Protein AF-A0A959CEX3-F1 (afdb_monomer_lite)

Radius of gyration: 16.85 Å; chains: 1; bounding box: 43×27×40 Å

pLDDT: mean 96.67, std 5.14, range [59.69, 98.69]

Secondary structure (DSSP, 8-state):
-EEE-TTT--EEEE--HHHHHHHHSHHHHHHHHHHHSTT-HHHHHHHHHHHHHHHHTTT-GGG-

Foldseek 3Di:
DFDADPPPRHTDDDDDPVVCCCCPPPVSVVVVVCCPDPPNPVVVVVVVVVVVVCVVCPPVPVVD

Sequence (64 aa):
FEGRDRATGELRWTGTRADLIFGSNSELRALAEVYGCTDAREKFVKDFVAAWNKVMNLDRFDLD

Structure (mmCIF, N/CA/C/O backbone):
data_AF-A0A959CEX3-F1
#
_entry.id   AF-A0A959CEX3-F1
#
loop_
_atom_site.group_PDB
_atom_site.id
_atom_site.type_symbol
_atom_site.label_atom_id
_atom_site.label_alt_id
_atom_site.label_comp_id
_atom_site.label_asym_id
_atom_site.label_entity_id
_atom_site.label_seq_id
_atom_site.pdbx_PDB_ins_code
_atom_site.Cartn_x
_atom_site.Cartn_y
_atom_site.Cartn_z
_atom_site.occupancy
_atom_site.B_iso_or_equiv
_atom_site.auth_seq_id
_atom_site.auth_comp_id
_atom_site.auth_asym_id
_atom_site.auth_atom_id
_atom_site.pdbx_PDB_model_num
ATOM 1 N N . PHE A 1 1 ? -8.236 -11.560 8.396 1.00 94.12 1 PHE A N 1
ATOM 2 C CA . PHE A 1 1 ? -8.634 -10.446 9.278 1.00 94.12 1 PHE A CA 1
ATOM 3 C C . PHE A 1 1 ? -9.883 -9.807 8.714 1.00 94.12 1 PHE A C 1
ATOM 5 O O . PHE A 1 1 ? -10.029 -9.768 7.497 1.00 94.12 1 PHE A O 1
ATOM 12 N N . GLU A 1 2 ? -10.761 -9.321 9.581 1.00 97.44 2 GLU A N 1
ATOM 13 C CA . GLU A 1 2 ? -12.021 -8.684 9.201 1.00 97.44 2 GLU A CA 1
ATOM 14 C C . GLU A 1 2 ? -11.971 -7.198 9.559 1.00 97.44 2 GLU A C 1
ATOM 16 O O . GLU A 1 2 ? -11.768 -6.836 10.717 1.00 97.44 2 GLU A O 1
ATOM 21 N N . GLY A 1 3 ? -12.138 -6.338 8.559 1.00 96.69 3 GLY A N 1
ATOM 22 C CA . GLY A 1 3 ? -12.344 -4.909 8.730 1.00 96.69 3 GLY A CA 1
ATOM 23 C C . GLY A 1 3 ? -13.833 -4.638 8.870 1.00 96.69 3 GLY A C 1
ATOM 24 O O . GLY A 1 3 ? -14.585 -4.787 7.906 1.00 96.69 3 GLY A O 1
ATOM 25 N N . ARG A 1 4 ? -14.259 -4.250 10.070 1.00 97.69 4 ARG A N 1
ATOM 26 C CA . ARG A 1 4 ? -15.649 -3.895 10.368 1.00 97.69 4 ARG A CA 1
ATOM 27 C C . ARG A 1 4 ? -15.799 -2.387 10.460 1.00 97.69 4 ARG A C 1
ATOM 29 O O . ARG A 1 4 ? -14.887 -1.694 10.916 1.00 97.69 4 ARG A O 1
ATOM 36 N N . ASP A 1 5 ? -16.939 -1.882 10.013 1.00 97.31 5 ASP A N 1
ATOM 37 C CA . ASP A 1 5 ? -17.310 -0.497 10.249 1.00 97.31 5 ASP A CA 1
ATOM 38 C C . ASP A 1 5 ? -17.364 -0.227 11.760 1.00 97.31 5 ASP A C 1
ATOM 40 O O . ASP A 1 5 ? -17.944 -1.001 12.523 1.00 97.31 5 ASP A O 1
ATOM 44 N N . ARG A 1 6 ? -16.730 0.861 12.211 1.00 96.38 6 ARG A N 1
ATOM 45 C CA . ARG A 1 6 ? -16.560 1.120 13.649 1.00 96.38 6 ARG A CA 1
ATOM 46 C C . ARG A 1 6 ? -17.876 1.494 14.340 1.00 96.38 6 ARG A C 1
ATOM 48 O O . ARG A 1 6 ? -17.997 1.259 15.537 1.00 96.38 6 ARG A O 1
ATOM 55 N N . ALA A 1 7 ? -18.828 2.087 13.621 1.00 97.69 7 ALA A N 1
ATOM 56 C CA . ALA A 1 7 ? -20.088 2.54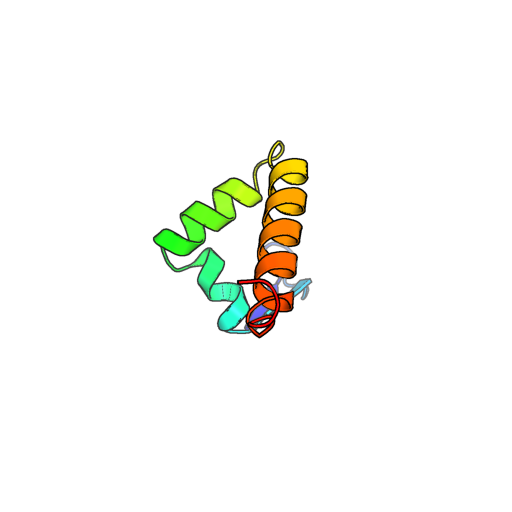7 14.198 1.00 97.69 7 ALA A CA 1
ATOM 57 C C . ALA A 1 7 ? -21.146 1.436 14.225 1.00 97.69 7 ALA A C 1
ATOM 59 O O . ALA A 1 7 ? -21.897 1.325 15.189 1.00 97.69 7 ALA A O 1
ATOM 60 N N . THR A 1 8 ? -21.196 0.616 13.176 1.00 97.38 8 THR A N 1
ATOM 61 C CA . THR A 1 8 ? -22.262 -0.378 12.969 1.00 97.38 8 THR A CA 1
ATOM 62 C C . THR A 1 8 ? -21.831 -1.816 13.261 1.00 97.38 8 THR A C 1
ATOM 64 O O . THR A 1 8 ? -22.680 -2.676 13.477 1.00 97.38 8 THR A O 1
ATOM 67 N N . GLY A 1 9 ? -20.526 -2.110 13.263 1.00 96.62 9 GLY A N 1
ATOM 68 C CA . GLY A 1 9 ? -19.998 -3.474 13.388 1.00 96.62 9 GLY A CA 1
ATOM 69 C C . GLY A 1 9 ? -20.157 -4.328 12.124 1.00 96.62 9 GLY A C 1
ATOM 70 O O . GLY A 1 9 ? -19.733 -5.493 12.104 1.00 96.62 9 GLY A O 1
ATOM 71 N N . GLU A 1 10 ? -20.730 -3.761 11.061 1.00 97.88 10 GLU A N 1
ATOM 72 C CA . GLU A 1 10 ? -20.924 -4.437 9.785 1.00 97.88 10 GLU A CA 1
ATOM 73 C C . GLU A 1 10 ? -19.573 -4.797 9.159 1.00 97.88 10 GLU A C 1
ATOM 75 O O . GLU A 1 10 ? -18.626 -4.005 9.166 1.00 97.88 10 GLU A O 1
ATOM 80 N N . LEU A 1 11 ? -19.469 -6.012 8.622 1.00 97.62 11 LEU A N 1
ATOM 81 C CA . LEU A 1 11 ? -18.281 -6.448 7.899 1.00 97.62 11 LEU A CA 1
ATOM 82 C C . LEU A 1 11 ? -18.154 -5.653 6.596 1.00 97.62 11 LEU A C 1
ATOM 84 O O . LEU A 1 11 ? -19.014 -5.756 5.730 1.00 97.62 11 LEU A O 1
ATOM 88 N N . ARG A 1 12 ? -17.060 -4.900 6.444 1.00 97.19 12 ARG A N 1
ATOM 89 C CA . ARG A 1 12 ? -16.769 -4.143 5.219 1.00 97.19 12 ARG A CA 1
ATOM 90 C C . ARG A 1 12 ? -15.725 -4.812 4.346 1.00 97.19 12 ARG A C 1
ATOM 92 O O . ARG A 1 12 ? -15.877 -4.841 3.133 1.00 97.19 12 ARG A O 1
ATOM 99 N N . TRP A 1 13 ? -14.665 -5.334 4.957 1.00 97.81 13 TRP A N 1
ATOM 100 C CA . TRP A 1 13 ? -13.501 -5.826 4.225 1.00 97.81 13 TRP A CA 1
ATOM 101 C C . TRP A 1 13 ? -12.928 -7.081 4.868 1.00 97.81 13 TRP A C 1
ATOM 103 O O . TRP A 1 13 ? -12.982 -7.258 6.085 1.00 97.81 13 TRP A O 1
ATOM 113 N N . THR A 1 14 ? -12.293 -7.919 4.060 1.00 98.00 14 THR A N 1
ATOM 114 C CA . THR A 1 14 ? -11.433 -9.005 4.532 1.00 98.00 14 THR A CA 1
ATOM 115 C C . THR A 1 14 ? -10.029 -8.790 3.993 1.00 98.00 14 THR A C 1
ATOM 117 O O . THR A 1 14 ? -9.871 -8.482 2.817 1.00 98.00 14 THR A O 1
ATOM 120 N N . GLY A 1 15 ? -9.017 -8.970 4.836 1.00 97.56 15 GLY A N 1
ATOM 121 C CA . GLY A 1 15 ? -7.612 -8.847 4.447 1.00 97.56 15 GLY A CA 1
ATOM 122 C C . GLY A 1 15 ? -6.741 -9.882 5.144 1.00 97.56 15 GLY A C 1
ATOM 123 O O . GLY A 1 15 ? -7.095 -10.419 6.199 1.00 97.56 15 GLY A O 1
ATOM 124 N N . THR A 1 16 ? -5.595 -10.178 4.557 1.00 98.31 16 THR A N 1
ATOM 125 C CA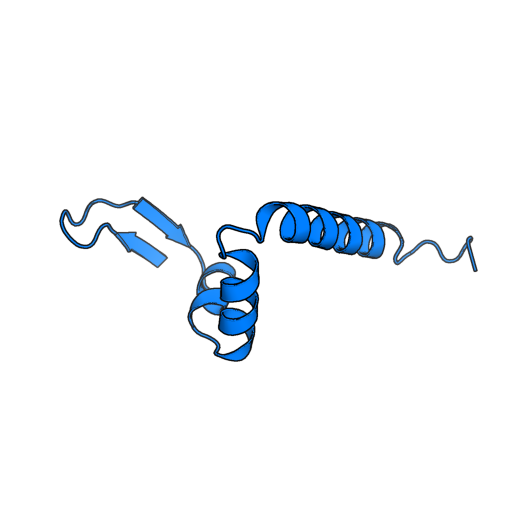 . THR A 1 16 ? -4.555 -11.055 5.098 1.00 98.31 16 THR A CA 1
ATOM 126 C C . THR A 1 16 ? -3.430 -10.229 5.734 1.00 98.31 16 THR A C 1
ATOM 128 O O . THR A 1 16 ? -3.488 -9.002 5.791 1.00 98.31 16 THR A O 1
ATOM 131 N N . ARG A 1 17 ? -2.377 -10.889 6.238 1.00 98.06 17 ARG A N 1
ATOM 132 C CA . ARG A 1 17 ? -1.189 -10.175 6.743 1.00 98.06 17 ARG A CA 1
ATOM 133 C C . ARG A 1 17 ? -0.465 -9.412 5.630 1.00 98.06 17 ARG A C 1
ATOM 135 O O . ARG A 1 17 ? 0.068 -8.345 5.907 1.00 98.06 17 ARG A O 1
ATOM 142 N N . ALA A 1 18 ? -0.470 -9.949 4.407 1.00 97.88 18 ALA A N 1
ATOM 143 C CA . ALA A 1 18 ? 0.185 -9.329 3.258 1.00 97.88 18 ALA A CA 1
ATOM 144 C C . ALA A 1 18 ? -0.467 -7.992 2.871 1.00 97.88 18 ALA A C 1
ATOM 146 O O . ALA A 1 18 ? 0.224 -7.100 2.400 1.00 97.88 18 ALA A O 1
ATOM 147 N N . ASP A 1 19 ? -1.762 -7.824 3.147 1.00 98.06 19 ASP A N 1
ATOM 148 C CA . ASP A 1 19 ? -2.474 -6.567 2.899 1.00 98.06 19 ASP A CA 1
ATOM 149 C C . ASP A 1 19 ? -2.248 -5.570 4.045 1.00 98.06 19 ASP A C 1
ATOM 151 O O . ASP A 1 19 ? -1.908 -4.407 3.837 1.00 98.06 19 ASP A O 1
ATOM 155 N N . LEU A 1 20 ? -2.407 -6.028 5.292 1.00 98.00 20 LEU A N 1
ATOM 156 C CA . LEU A 1 20 ? -2.413 -5.138 6.458 1.00 98.00 20 LEU A CA 1
ATOM 157 C C . LEU A 1 20 ? -1.029 -4.600 6.845 1.00 98.00 20 LEU A C 1
ATOM 159 O O . LEU A 1 20 ? -0.951 -3.606 7.568 1.00 98.00 20 LEU A O 1
ATOM 163 N N . ILE A 1 21 ? 0.059 -5.221 6.375 1.00 98.31 21 ILE A N 1
ATOM 164 C CA . ILE A 1 21 ? 1.427 -4.755 6.647 1.00 98.31 21 ILE A CA 1
ATOM 165 C C . ILE A 1 21 ? 1.667 -3.331 6.117 1.00 98.31 21 ILE A C 1
ATOM 167 O O . ILE A 1 21 ? 2.365 -2.550 6.762 1.00 98.31 21 ILE A O 1
ATOM 171 N N . PHE A 1 22 ? 1.010 -2.954 5.013 1.00 98.31 22 PHE A N 1
ATOM 172 C CA . PHE A 1 22 ? 1.092 -1.611 4.429 1.00 98.31 22 PHE A CA 1
ATOM 173 C C . PHE A 1 22 ? 0.457 -0.522 5.303 1.00 98.31 22 PHE A C 1
ATOM 175 O O . PHE A 1 22 ? 0.723 0.654 5.098 1.00 98.31 22 PHE A O 1
ATOM 182 N N . GLY A 1 23 ? -0.368 -0.889 6.289 1.00 97.38 23 GLY A N 1
ATOM 183 C CA . GLY A 1 23 ? -0.957 0.053 7.243 1.00 97.38 23 GLY A CA 1
ATOM 184 C C . GLY A 1 23 ? -0.281 0.078 8.617 1.00 97.38 23 GLY A C 1
ATOM 185 O O . GLY A 1 23 ? -0.623 0.946 9.426 1.00 97.38 23 GLY A O 1
ATOM 186 N N . SER A 1 24 ? 0.632 -0.863 8.899 1.00 96.19 24 SER A N 1
ATOM 187 C CA . SER A 1 24 ? 1.197 -1.099 10.238 1.00 96.19 24 SER A CA 1
ATOM 188 C C . SER A 1 24 ? 2.715 -0.936 10.326 1.00 96.19 24 SER A C 1
ATOM 190 O O . SER A 1 24 ? 3.206 -0.455 11.346 1.00 96.19 24 SER A O 1
ATOM 192 N N . ASN A 1 25 ? 3.466 -1.300 9.283 1.00 98.31 25 ASN A N 1
ATOM 193 C CA . ASN A 1 25 ? 4.900 -1.029 9.216 1.00 98.31 25 ASN A CA 1
ATOM 194 C C . ASN A 1 25 ? 5.127 0.451 8.863 1.00 98.31 25 ASN A C 1
ATOM 196 O O . ASN A 1 25 ? 4.521 0.951 7.921 1.00 98.31 25 ASN A O 1
ATOM 200 N N . SER A 1 26 ? 5.996 1.149 9.599 1.00 98.12 26 SER A N 1
ATOM 201 C CA . SER A 1 26 ? 6.192 2.599 9.454 1.00 98.12 26 SER A CA 1
ATOM 202 C C . SER A 1 26 ? 6.669 3.025 8.065 1.00 98.12 26 SER A C 1
ATOM 204 O O . SER A 1 26 ? 6.201 4.034 7.547 1.00 98.12 26 SER A O 1
ATOM 206 N N . GLU A 1 27 ? 7.563 2.257 7.443 1.00 98.44 27 GLU A N 1
ATOM 207 C CA . GLU A 1 27 ? 8.107 2.579 6.120 1.00 98.44 27 GLU A CA 1
ATOM 208 C C . GLU A 1 27 ? 7.077 2.302 5.022 1.00 98.44 27 GLU A C 1
ATOM 210 O O . GLU A 1 27 ? 6.817 3.153 4.171 1.00 98.44 27 GLU A O 1
ATOM 215 N N . LEU A 1 28 ? 6.423 1.137 5.073 1.00 98.25 28 LEU A N 1
ATOM 216 C CA . LEU A 1 28 ? 5.385 0.785 4.100 1.00 98.25 28 LEU A CA 1
ATOM 217 C C . LEU A 1 28 ? 4.160 1.695 4.215 1.00 98.25 28 LEU A C 1
ATOM 219 O O . LEU A 1 28 ? 3.559 2.043 3.200 1.00 98.25 28 LEU A O 1
ATOM 223 N N . ARG A 1 29 ? 3.823 2.125 5.433 1.00 98.38 29 ARG A N 1
ATOM 224 C CA . ARG A 1 29 ? 2.745 3.080 5.677 1.00 98.38 29 ARG A CA 1
ATOM 225 C C . ARG A 1 29 ? 3.046 4.445 5.071 1.00 98.38 29 ARG A C 1
ATOM 227 O O . ARG A 1 29 ? 2.156 5.012 4.448 1.00 98.38 29 ARG A O 1
ATOM 234 N N . ALA A 1 30 ? 4.277 4.942 5.186 1.00 98.19 30 ALA A N 1
ATOM 235 C CA . ALA A 1 30 ? 4.661 6.204 4.554 1.00 98.19 30 ALA A CA 1
ATOM 236 C C . ALA A 1 30 ? 4.482 6.149 3.023 1.00 98.19 30 ALA A C 1
ATOM 238 O O . ALA A 1 30 ? 3.977 7.093 2.419 1.00 98.19 30 ALA A O 1
ATOM 239 N N . LEU A 1 31 ? 4.815 5.017 2.390 1.00 98.00 31 LEU A N 1
ATOM 240 C CA . LEU A 1 31 ? 4.561 4.808 0.958 1.00 98.00 31 LEU A CA 1
ATOM 241 C C . LEU A 1 31 ? 3.061 4.722 0.639 1.00 98.00 31 LEU A C 1
ATOM 243 O O . LEU A 1 31 ? 2.605 5.310 -0.341 1.00 98.00 31 LEU A O 1
ATOM 247 N N . ALA A 1 32 ? 2.288 4.009 1.461 1.00 98.19 32 ALA A N 1
ATOM 248 C CA . ALA A 1 32 ? 0.841 3.902 1.293 1.00 98.19 32 ALA A CA 1
ATOM 249 C C . ALA A 1 32 ? 0.146 5.269 1.415 1.00 98.19 32 ALA A C 1
ATOM 251 O O . ALA A 1 32 ? -0.786 5.544 0.665 1.00 98.19 32 ALA A O 1
ATOM 252 N N . GLU A 1 33 ? 0.621 6.143 2.306 1.00 98.12 33 GLU A N 1
ATOM 253 C CA . GLU A 1 33 ? 0.115 7.510 2.465 1.00 98.12 33 GLU A CA 1
ATOM 254 C C . GLU A 1 33 ? 0.372 8.356 1.210 1.00 98.12 33 GLU A C 1
ATOM 256 O O . GLU A 1 33 ? -0.548 9.026 0.749 1.00 98.12 33 GLU A O 1
ATOM 261 N N . VAL A 1 34 ? 1.551 8.244 0.579 1.00 98.12 34 VAL A N 1
ATOM 262 C CA . VAL A 1 34 ? 1.831 8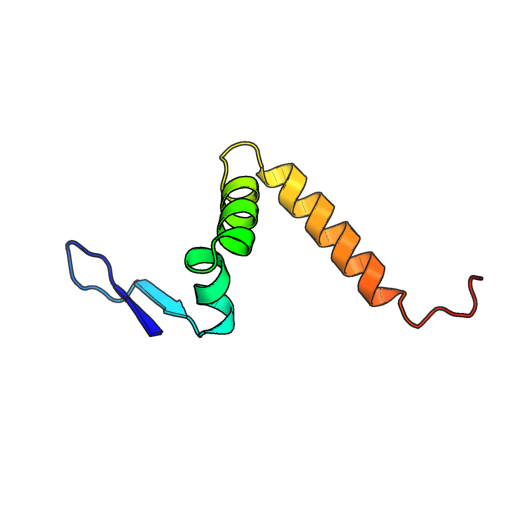.920 -0.704 1.00 98.12 34 VAL A CA 1
ATOM 263 C C . VAL A 1 34 ? 0.833 8.503 -1.783 1.00 98.12 34 VAL A C 1
ATOM 265 O O . VAL A 1 34 ? 0.301 9.363 -2.475 1.00 98.12 34 VAL A O 1
ATOM 268 N N . TYR A 1 35 ? 0.548 7.206 -1.932 1.00 98.25 35 TYR A N 1
ATOM 269 C CA . TYR A 1 35 ? -0.399 6.730 -2.950 1.00 98.25 35 TYR A CA 1
ATOM 270 C C . TYR A 1 35 ? -1.875 6.926 -2.570 1.00 98.25 35 TYR A C 1
ATOM 272 O O . TYR A 1 35 ? -2.733 6.922 -3.451 1.00 98.25 35 TYR A O 1
ATOM 280 N N . GLY A 1 36 ? -2.178 7.100 -1.282 1.00 97.50 36 GLY A N 1
ATOM 281 C CA . GLY A 1 36 ? -3.522 7.364 -0.766 1.00 97.50 36 GLY A CA 1
ATOM 282 C C . GLY A 1 36 ? -3.943 8.837 -0.809 1.00 97.50 36 GLY A C 1
ATOM 283 O O . GLY A 1 36 ? -5.115 9.132 -0.565 1.00 97.50 36 GLY A O 1
ATOM 284 N N . CYS A 1 37 ? -3.022 9.759 -1.110 1.00 97.56 37 CYS A N 1
ATOM 285 C CA . CYS A 1 37 ? -3.321 11.182 -1.276 1.00 97.56 37 CYS A CA 1
ATOM 286 C C . CYS A 1 37 ? -4.250 11.449 -2.473 1.00 97.56 37 CYS A C 1
ATOM 288 O O . CYS A 1 37 ? -4.253 10.731 -3.475 1.00 97.56 37 CYS A O 1
ATOM 290 N N . THR A 1 38 ? -5.046 12.517 -2.386 1.00 97.31 38 THR A N 1
ATOM 291 C CA . THR A 1 38 ? -6.085 12.844 -3.380 1.00 97.31 38 THR A CA 1
ATOM 292 C C . THR A 1 38 ? -5.534 13.177 -4.768 1.00 97.31 38 THR A C 1
ATOM 294 O O . THR A 1 38 ? -6.226 12.977 -5.765 1.00 97.31 38 THR A O 1
ATOM 297 N N . ASP A 1 39 ? -4.294 13.650 -4.851 1.00 96.50 39 ASP A N 1
ATOM 298 C CA . ASP A 1 39 ? -3.572 14.010 -6.074 1.00 96.50 39 ASP A CA 1
ATOM 299 C C . ASP A 1 39 ? -2.688 12.874 -6.624 1.00 96.50 39 ASP A C 1
ATOM 301 O O . ASP A 1 39 ? -2.116 12.990 -7.709 1.00 96.50 39 ASP A O 1
ATOM 305 N N . ALA A 1 40 ? -2.610 11.732 -5.935 1.00 97.94 40 ALA A N 1
ATOM 306 C CA . ALA A 1 40 ? -1.668 10.666 -6.266 1.00 97.94 40 ALA A CA 1
ATOM 307 C C . ALA A 1 40 ? -2.178 9.650 -7.302 1.00 97.94 40 ALA A C 1
ATOM 309 O O . ALA A 1 40 ? -1.433 8.749 -7.692 1.00 97.94 40 ALA A O 1
ATOM 310 N N . ARG A 1 41 ? -3.422 9.776 -7.790 1.00 97.56 41 ARG A N 1
ATOM 311 C CA . ARG A 1 41 ? -4.041 8.781 -8.689 1.00 97.56 41 ARG A CA 1
ATOM 312 C C . ARG A 1 41 ? -3.227 8.534 -9.959 1.00 97.56 41 ARG A C 1
ATOM 314 O O . ARG A 1 41 ? -2.997 7.385 -10.325 1.00 97.56 41 ARG A O 1
ATOM 321 N N . GLU A 1 42 ? -2.814 9.595 -10.650 1.00 98.12 42 GLU A N 1
ATOM 322 C CA . GLU A 1 42 ? -2.051 9.457 -11.897 1.00 98.12 42 GLU A CA 1
ATOM 323 C C . GLU A 1 42 ? -0.663 8.861 -11.635 1.00 98.12 42 GLU A C 1
ATOM 325 O O . GLU A 1 42 ? -0.217 7.979 -12.370 1.00 98.12 42 GLU A O 1
ATOM 330 N N . LYS A 1 43 ? -0.011 9.293 -10.548 1.00 97.94 43 LYS A N 1
ATOM 331 C CA . LYS A 1 43 ? 1.273 8.747 -10.102 1.00 97.94 43 LYS A CA 1
ATOM 332 C C . LYS A 1 43 ? 1.171 7.249 -9.816 1.00 97.94 43 LYS A C 1
ATOM 334 O O . LYS A 1 43 ? 1.974 6.488 -10.342 1.00 97.94 43 LYS A O 1
ATOM 339 N N . PHE A 1 44 ? 0.161 6.823 -9.057 1.00 98.38 44 PHE A N 1
ATOM 340 C CA . PHE A 1 44 ? -0.064 5.414 -8.738 1.00 98.38 44 PHE A CA 1
ATOM 341 C C . PHE A 1 44 ? -0.179 4.556 -1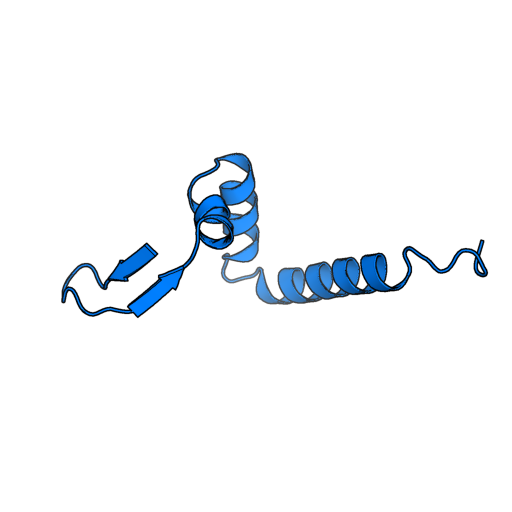0.002 1.00 98.38 44 PHE A C 1
ATOM 343 O O . PHE A 1 44 ? 0.491 3.533 -10.113 1.00 98.38 44 PHE A O 1
ATOM 350 N N . VAL A 1 45 ? -0.977 4.992 -10.983 1.00 98.44 45 VAL A N 1
ATOM 351 C CA . VAL A 1 45 ? -1.149 4.248 -12.241 1.00 98.44 45 VAL A CA 1
ATOM 352 C C . VAL A 1 45 ? 0.169 4.146 -13.010 1.00 98.44 45 VAL A C 1
ATOM 354 O O . VAL A 1 45 ? 0.529 3.056 -13.452 1.00 98.44 45 VAL A O 1
ATOM 357 N N . LYS A 1 46 ? 0.908 5.253 -13.157 1.00 98.69 46 LYS A N 1
ATOM 358 C CA . LYS A 1 46 ? 2.194 5.259 -13.874 1.00 98.69 46 LYS A CA 1
ATOM 359 C C . LYS A 1 46 ? 3.228 4.360 -13.200 1.00 98.69 46 LYS A C 1
ATOM 361 O O . LYS A 1 46 ? 3.858 3.551 -13.879 1.00 98.69 46 LYS A O 1
ATOM 366 N N . ASP A 1 47 ? 3.363 4.463 -11.882 1.00 98.62 47 ASP A N 1
ATOM 367 C CA . ASP A 1 47 ? 4.333 3.680 -11.116 1.00 98.62 47 ASP A CA 1
ATOM 368 C C . ASP A 1 47 ? 3.982 2.187 -11.136 1.00 98.62 47 ASP A C 1
ATOM 370 O O . ASP A 1 47 ? 4.864 1.344 -11.308 1.00 98.62 47 ASP A O 1
ATOM 374 N N . PHE A 1 48 ? 2.691 1.852 -11.048 1.00 98.50 48 PHE A N 1
ATOM 375 C CA . PHE A 1 48 ? 2.219 0.475 -11.174 1.00 98.50 48 PHE A CA 1
ATOM 376 C C . PHE A 1 48 ? 2.545 -0.113 -12.553 1.00 98.50 48 PHE A C 1
ATOM 378 O O . PHE A 1 48 ? 3.096 -1.210 -12.637 1.00 98.50 48 PHE A O 1
ATOM 385 N N . VAL A 1 49 ? 2.258 0.617 -13.637 1.00 98.62 49 VAL A N 1
ATOM 386 C CA . VAL A 1 49 ? 2.556 0.166 -15.008 1.00 98.62 49 VAL A CA 1
ATOM 387 C C . VAL A 1 49 ? 4.060 -0.004 -15.220 1.00 98.62 49 VAL A C 1
ATOM 389 O O . VAL A 1 49 ? 4.483 -0.999 -15.806 1.00 98.62 49 VAL A O 1
ATOM 392 N N . ALA A 1 50 ? 4.879 0.921 -14.715 1.00 98.69 50 ALA A N 1
ATOM 393 C CA . ALA A 1 50 ? 6.332 0.815 -14.805 1.00 98.69 50 ALA A CA 1
ATOM 394 C C . ALA A 1 50 ? 6.862 -0.421 -14.059 1.00 98.69 50 ALA A C 1
ATOM 396 O O . ALA A 1 50 ? 7.678 -1.167 -14.604 1.00 98.69 50 ALA A O 1
ATOM 397 N N . ALA A 1 51 ? 6.369 -0.676 -12.842 1.00 98.44 51 ALA A N 1
ATOM 398 C CA . ALA A 1 51 ? 6.737 -1.857 -12.065 1.00 98.44 51 ALA A CA 1
ATOM 399 C C . ALA A 1 51 ? 6.291 -3.157 -12.753 1.00 98.44 51 ALA A C 1
ATOM 401 O O . ALA A 1 51 ? 7.076 -4.100 -12.842 1.00 98.44 51 ALA A O 1
ATOM 402 N N . TRP A 1 52 ? 5.071 -3.190 -13.298 1.00 98.44 52 TRP A N 1
ATOM 403 C CA . TRP A 1 52 ? 4.566 -4.324 -14.069 1.00 98.44 52 TRP A CA 1
ATOM 404 C C . TRP A 1 52 ? 5.449 -4.609 -15.284 1.00 98.44 52 TRP A C 1
ATOM 406 O O . TRP A 1 52 ? 5.952 -5.719 -15.435 1.00 98.44 52 TRP A O 1
ATOM 416 N N . ASN A 1 53 ? 5.709 -3.592 -16.112 1.00 98.12 53 ASN A N 1
ATOM 417 C CA . ASN A 1 53 ? 6.556 -3.727 -17.294 1.00 98.12 53 ASN A CA 1
ATOM 418 C C . ASN A 1 53 ? 7.976 -4.191 -16.940 1.00 98.12 53 ASN A C 1
ATOM 420 O O . ASN A 1 53 ? 8.548 -5.006 -17.658 1.00 98.12 53 ASN A O 1
ATOM 424 N N . LYS A 1 54 ? 8.537 -3.712 -15.822 1.00 97.94 54 LYS A N 1
ATOM 425 C CA . LYS A 1 54 ? 9.835 -4.182 -15.329 1.00 97.94 54 LYS A CA 1
ATOM 426 C C . LYS A 1 54 ? 9.807 -5.685 -15.062 1.00 97.94 54 LYS A C 1
ATOM 428 O O . LYS A 1 54 ? 10.675 -6.388 -15.560 1.00 97.94 54 LYS A O 1
ATOM 433 N N . VAL A 1 55 ? 8.820 -6.173 -14.306 1.00 97.94 55 VAL A N 1
ATOM 434 C CA . VAL A 1 55 ? 8.710 -7.602 -13.962 1.00 97.94 55 VAL A CA 1
ATOM 435 C C . VAL A 1 55 ? 8.507 -8.464 -15.208 1.00 97.94 55 VAL A C 1
ATOM 437 O O . VAL A 1 55 ? 9.128 -9.515 -15.316 1.00 97.94 55 VAL A O 1
ATOM 440 N N . MET A 1 56 ? 7.702 -8.002 -16.169 1.00 97.69 56 MET A N 1
ATOM 441 C CA . MET A 1 56 ? 7.431 -8.730 -17.418 1.00 97.69 56 MET A CA 1
ATOM 442 C C . MET A 1 56 ? 8.641 -8.867 -18.351 1.00 97.69 56 MET A C 1
ATOM 444 O O . MET A 1 56 ? 8.571 -9.648 -19.291 1.00 97.69 56 MET A O 1
ATOM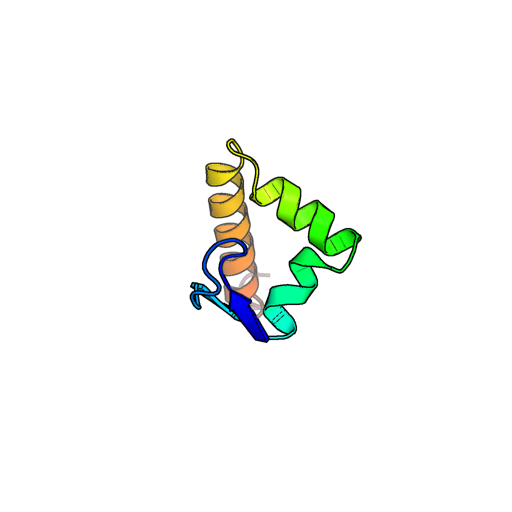 448 N N . ASN A 1 57 ? 9.722 -8.117 -18.124 1.00 96.81 57 ASN A N 1
ATOM 449 C CA . ASN A 1 57 ? 10.936 -8.188 -18.938 1.00 96.81 57 ASN A CA 1
ATOM 450 C C . ASN A 1 57 ? 12.155 -8.714 -18.157 1.00 96.81 57 ASN A C 1
ATOM 452 O O . ASN A 1 57 ? 13.270 -8.624 -18.659 1.00 96.81 57 ASN A O 1
ATOM 456 N N . LEU A 1 58 ? 11.983 -9.250 -16.939 1.00 96.75 58 LEU A N 1
ATOM 457 C CA . LEU A 1 58 ? 13.112 -9.727 -16.120 1.00 96.75 58 LEU A CA 1
ATOM 458 C C . LEU A 1 58 ? 13.860 -10.930 -16.719 1.00 96.75 58 LEU A C 1
ATOM 460 O O . LEU A 1 58 ? 14.976 -11.207 -16.291 1.00 96.75 58 LEU A O 1
ATOM 464 N N . ASP A 1 59 ? 13.265 -11.640 -17.675 1.00 94.81 59 ASP A N 1
ATOM 465 C CA . ASP A 1 59 ? 13.844 -12.800 -18.360 1.00 94.81 59 ASP A CA 1
ATOM 466 C C . ASP A 1 59 ? 14.233 -12.521 -19.825 1.00 94.81 59 ASP A C 1
ATOM 468 O O . ASP A 1 59 ? 14.690 -13.424 -20.529 1.00 94.81 59 ASP A O 1
ATOM 472 N N . ARG A 1 60 ? 14.100 -11.271 -20.289 1.00 92.94 60 ARG A N 1
ATOM 473 C CA . ARG A 1 60 ? 14.416 -10.832 -21.659 1.00 92.94 60 ARG A CA 1
ATOM 474 C C . ARG A 1 60 ? 15.905 -10.548 -21.859 1.00 92.94 60 ARG A C 1
ATOM 476 O O . ARG A 1 60 ? 16.297 -9.458 -22.263 1.00 92.94 60 ARG A O 1
ATOM 483 N N . PHE A 1 61 ? 16.735 -11.556 -21.603 1.00 93.00 61 PHE A N 1
ATOM 484 C CA . PHE A 1 61 ? 18.192 -11.494 -21.791 1.00 93.00 61 PHE A CA 1
ATOM 485 C C . PHE A 1 61 ? 18.625 -11.350 -23.264 1.00 93.00 61 PHE A C 1
ATOM 487 O O . PHE A 1 61 ? 19.806 -11.201 -23.548 1.00 93.00 61 PHE A O 1
ATOM 494 N N . ASP A 1 62 ? 17.686 -11.434 -24.210 1.00 91.81 62 ASP A N 1
ATOM 495 C CA . ASP A 1 62 ? 17.895 -11.247 -25.649 1.00 91.81 62 ASP A CA 1
ATOM 496 C C . ASP A 1 62 ? 17.986 -9.773 -26.081 1.00 91.81 62 ASP A C 1
ATOM 498 O O . ASP A 1 62 ? 18.288 -9.498 -27.241 1.00 91.81 62 ASP A O 1
ATOM 502 N N . LEU A 1 63 ? 17.681 -8.837 -25.178 1.00 83.75 63 LEU A N 1
ATOM 503 C CA . LEU A 1 63 ? 17.626 -7.398 -25.452 1.00 83.75 63 LEU A CA 1
ATOM 504 C C . LEU A 1 63 ? 18.838 -6.605 -24.919 1.00 83.75 63 LEU A C 1
ATOM 506 O O . LEU A 1 63 ? 18.841 -5.381 -25.071 1.00 83.75 63 LEU A O 1
ATOM 510 N N . ASP A 1 64 ? 19.829 -7.284 -24.328 1.00 59.69 64 ASP A N 1
ATOM 511 C CA . ASP A 1 64 ? 21.075 -6.710 -23.784 1.00 59.69 64 ASP A CA 1
ATOM 512 C C . ASP A 1 64 ? 22.267 -6.799 -24.759 1.00 59.69 64 ASP A C 1
ATOM 514 O O . ASP A 1 64 ? 22.405 -7.827 -25.468 1.00 59.69 64 ASP A O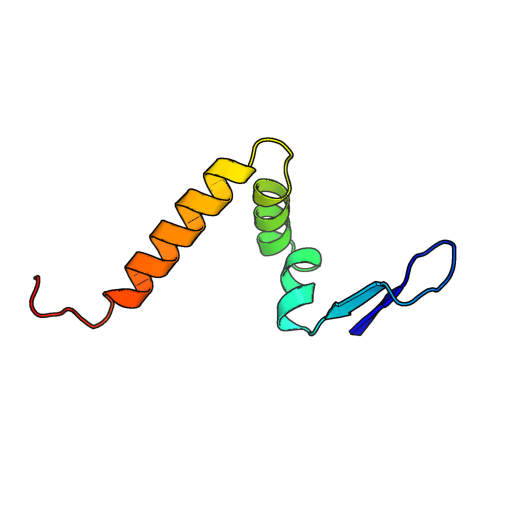 1
#